Protein AF-A0A0E0R533-F1 (afdb_monomer_lite)

Organism: Oryza rufipogon (NCBI:txid4529)

Sequence (137 aa):
MEKVDARRRVYEFLDTVDGDPTRARGRAARHGGARRARDVAEEAVAACPGEPAVHAKCARLELLLGHEGRAFAVLARALAAFGSDAAAQEWLVDQVRVYRDALRRRTLAGRLRSCCRAVMPSRRPRGYERLQTDYLH

Secondary structure (DSSP, 8-state):
-HHHHHHHHHHHHHHHHHS-HHHHHHHHSSTTHHHHHHHHHHHHHHH-TT-HHHHHHHHHHHHHHT-HHHHHHHHHHHHHHHTT-HHHHHHHHHHHHHHHHHHHHHHHHHHHHHHHHHHS-----------------

pLDDT: mean 72.88, std 17.75, range [41.0, 95.31]

InterPro domains:
  IPR011990 Tetratricopeptide-like helical domain superfamily [G3DSA:1.25.40.10] (5-125)

Structure (mmCIF, N/CA/C/O backbone):
data_AF-A0A0E0R533-F1
#
_entry.id   AF-A0A0E0R533-F1
#
loop_
_atom_site.group_PDB
_atom_site.id
_atom_site.type_symbol
_atom_site.label_atom_id
_atom_site.label_alt_id
_atom_site.label_comp_id
_atom_site.label_asym_id
_atom_site.label_entity_id
_atom_site.label_seq_id
_atom_site.pdbx_PDB_ins_code
_atom_site.Cartn_x
_atom_site.Cartn_y
_atom_site.Cartn_z
_atom_site.occupancy
_atom_site.B_iso_or_equiv
_atom_site.auth_seq_id
_atom_site.auth_comp_id
_atom_site.auth_asym_id
_atom_site.auth_atom_id
_atom_site.pdbx_PDB_model_num
ATOM 1 N N . MET A 1 1 ? 11.318 -7.282 24.785 1.00 48.16 1 MET A N 1
ATOM 2 C CA . MET A 1 1 ? 12.392 -7.303 23.766 1.00 48.16 1 MET A CA 1
ATOM 3 C C . MET A 1 1 ? 11.862 -7.683 22.378 1.00 48.16 1 MET A C 1
ATOM 5 O O . MET A 1 1 ? 12.222 -7.037 21.409 1.00 48.16 1 MET A O 1
ATOM 9 N N . GLU A 1 2 ? 10.910 -8.615 22.290 1.00 53.31 2 GLU A N 1
ATOM 10 C CA . GLU A 1 2 ? 10.317 -9.159 21.049 1.00 53.31 2 GLU A CA 1
ATOM 11 C C . GLU A 1 2 ? 9.582 -8.146 20.134 1.00 53.31 2 GLU A C 1
ATOM 13 O O . GLU A 1 2 ? 9.738 -8.173 18.916 1.00 53.31 2 GLU A O 1
ATOM 18 N N . LYS A 1 3 ? 8.852 -7.170 20.702 1.00 45.44 3 LYS A N 1
ATOM 19 C CA . LYS A 1 3 ? 8.128 -6.136 19.922 1.00 45.44 3 LYS A CA 1
ATOM 20 C C . LYS A 1 3 ? 9.046 -5.178 19.149 1.00 45.44 3 LYS A C 1
ATOM 22 O O . LYS A 1 3 ? 8.645 -4.641 18.120 1.00 45.44 3 LYS A O 1
ATOM 27 N N . VAL A 1 4 ? 10.263 -4.943 19.645 1.00 55.00 4 VAL A N 1
ATOM 28 C CA . VAL A 1 4 ? 11.231 -4.026 19.015 1.00 55.00 4 VAL A CA 1
ATOM 29 C C . VAL A 1 4 ? 11.879 -4.688 17.800 1.00 55.00 4 VAL A C 1
ATOM 31 O O . VAL A 1 4 ? 12.067 -4.022 16.786 1.00 55.00 4 VAL A O 1
ATOM 34 N N . ASP A 1 5 ? 12.147 -5.995 17.868 1.00 58.97 5 ASP A N 1
ATOM 35 C CA . ASP A 1 5 ? 12.657 -6.770 16.733 1.00 58.97 5 ASP A CA 1
ATOM 36 C C . ASP A 1 5 ? 11.597 -6.989 15.655 1.00 58.97 5 ASP A C 1
ATOM 38 O O . ASP A 1 5 ? 11.914 -6.862 14.475 1.00 58.97 5 ASP A O 1
ATOM 42 N N . ALA A 1 6 ? 10.335 -7.231 16.029 1.00 53.41 6 ALA A N 1
ATOM 43 C CA . ALA A 1 6 ? 9.234 -7.297 15.067 1.00 53.41 6 ALA A CA 1
ATOM 44 C C . ALA A 1 6 ? 9.084 -5.963 14.319 1.00 53.41 6 ALA A C 1
ATOM 46 O O . ALA A 1 6 ? 9.138 -5.925 13.094 1.00 53.41 6 ALA A O 1
ATOM 47 N N . ARG A 1 7 ? 9.025 -4.840 15.049 1.00 56.19 7 ARG A N 1
ATOM 48 C CA . ARG A 1 7 ? 8.952 -3.497 14.456 1.00 56.19 7 ARG A CA 1
ATOM 49 C C . ARG A 1 7 ? 10.168 -3.186 13.575 1.00 56.19 7 ARG A C 1
ATOM 51 O O . ARG A 1 7 ? 10.004 -2.619 12.501 1.00 56.19 7 ARG A O 1
ATOM 58 N N . ARG A 1 8 ? 11.377 -3.590 13.980 1.00 65.19 8 ARG A N 1
ATOM 59 C CA . ARG A 1 8 ? 12.606 -3.407 13.192 1.00 65.19 8 ARG A CA 1
ATOM 60 C C . ARG A 1 8 ? 12.604 -4.237 11.910 1.00 65.19 8 ARG A C 1
ATOM 62 O O . ARG A 1 8 ? 12.847 -3.667 10.858 1.00 65.19 8 ARG A O 1
ATOM 69 N N . ARG A 1 9 ? 12.286 -5.535 11.974 1.00 61.72 9 ARG A N 1
ATOM 70 C CA . ARG A 1 9 ? 12.214 -6.423 10.795 1.00 61.72 9 ARG A CA 1
ATOM 71 C C . ARG A 1 9 ? 11.152 -5.963 9.806 1.00 61.72 9 ARG A C 1
ATOM 73 O O . ARG A 1 9 ? 11.386 -5.987 8.601 1.00 61.72 9 ARG A O 1
ATOM 80 N N . VAL A 1 10 ? 10.022 -5.489 10.328 1.00 58.53 10 VAL A N 1
ATOM 81 C CA . VAL A 1 10 ? 8.966 -4.861 9.539 1.00 58.53 10 VAL A CA 1
ATOM 82 C C . VAL A 1 10 ? 9.516 -3.633 8.827 1.00 58.53 10 VAL A C 1
ATOM 84 O O . VAL A 1 10 ? 9.461 -3.591 7.607 1.00 58.53 10 VAL A O 1
ATOM 87 N N . TYR A 1 11 ? 10.134 -2.685 9.534 1.00 61.62 11 TYR A N 1
ATOM 88 C CA . TYR A 1 11 ? 10.710 -1.488 8.910 1.00 61.62 11 TYR A CA 1
ATOM 89 C C . TYR A 1 11 ? 11.849 -1.786 7.930 1.00 61.62 11 TYR A C 1
ATOM 91 O O . TYR A 1 11 ? 11.895 -1.173 6.876 1.00 61.62 11 TYR A O 1
ATOM 99 N N . GLU A 1 12 ? 12.722 -2.745 8.218 1.00 64.44 12 GLU A N 1
ATOM 100 C CA . GLU A 1 12 ? 13.866 -3.111 7.373 1.00 64.44 12 GLU A CA 1
ATOM 101 C C . GLU A 1 12 ? 13.414 -3.767 6.055 1.00 64.44 12 GLU A C 1
ATOM 103 O O . GLU A 1 12 ? 13.882 -3.437 4.958 1.00 64.44 12 GLU A O 1
ATOM 108 N N . PHE A 1 13 ? 12.409 -4.641 6.135 1.00 62.09 13 PHE A N 1
ATOM 109 C CA . PHE A 1 13 ? 11.744 -5.177 4.955 1.00 62.09 13 PHE A CA 1
ATOM 110 C C . PHE A 1 13 ? 11.002 -4.076 4.181 1.00 62.09 13 PHE A C 1
ATOM 112 O O . PHE A 1 13 ? 11.088 -3.983 2.957 1.00 62.09 13 PHE A O 1
ATOM 119 N N . LEU A 1 14 ? 10.314 -3.192 4.893 1.00 58.25 14 LEU A N 1
ATOM 120 C CA . LEU A 1 14 ? 9.535 -2.098 4.334 1.00 58.25 14 LEU A CA 1
ATOM 121 C C . LEU A 1 14 ? 10.398 -0.959 3.750 1.00 58.25 14 LEU A C 1
ATOM 123 O O . LEU A 1 14 ? 9.942 -0.263 2.843 1.00 58.25 14 LEU A O 1
ATOM 127 N N . ASP A 1 15 ? 11.635 -0.779 4.207 1.00 62.72 15 ASP A N 1
ATOM 128 C CA . ASP A 1 15 ? 12.658 0.099 3.618 1.00 62.72 15 ASP A CA 1
ATOM 129 C C . ASP A 1 15 ? 13.217 -0.486 2.325 1.00 62.72 15 ASP A C 1
ATOM 131 O O . ASP A 1 15 ? 13.558 0.243 1.394 1.00 62.72 15 ASP A O 1
ATOM 135 N N . THR A 1 16 ? 13.212 -1.814 2.195 1.00 55.16 16 THR A N 1
ATOM 136 C CA . THR A 1 16 ? 13.513 -2.479 0.920 1.00 55.16 16 THR A CA 1
ATOM 137 C C . THR A 1 16 ? 12.455 -2.155 -0.149 1.00 55.16 16 THR A C 1
ATOM 139 O O . THR A 1 16 ? 12.769 -2.142 -1.342 1.00 55.16 16 THR A O 1
ATOM 142 N N . VAL A 1 17 ? 11.216 -1.851 0.265 1.00 53.59 17 VAL A N 1
ATOM 143 C CA . VAL A 1 17 ? 10.112 -1.400 -0.607 1.00 53.59 17 VAL A CA 1
ATOM 144 C C . VAL A 1 17 ? 10.155 0.122 -0.862 1.00 53.59 17 VAL A C 1
ATOM 146 O O . VAL A 1 17 ? 9.696 0.576 -1.914 1.00 53.59 17 VAL A O 1
ATOM 149 N N . ASP A 1 18 ? 10.731 0.903 0.061 1.00 50.59 18 ASP A N 1
ATOM 150 C CA . ASP A 1 18 ? 10.899 2.366 -0.040 1.00 50.59 18 ASP A CA 1
ATOM 151 C C . ASP A 1 18 ? 12.174 2.810 -0.779 1.00 50.59 18 ASP A C 1
ATOM 153 O O . ASP A 1 18 ? 12.207 3.898 -1.357 1.00 50.59 18 ASP A O 1
ATOM 157 N N . GLY A 1 19 ? 13.217 1.975 -0.806 1.00 53.62 19 GLY A N 1
ATOM 158 C CA . GLY A 1 19 ? 14.445 2.248 -1.551 1.00 53.62 19 GLY A CA 1
ATOM 159 C C . GLY A 1 19 ? 14.183 2.438 -3.049 1.00 53.62 19 GLY A C 1
ATOM 160 O O . GLY A 1 19 ? 13.209 1.899 -3.578 1.00 53.62 19 GLY A O 1
ATOM 161 N N . ASP A 1 20 ? 15.064 3.194 -3.734 1.00 49.00 20 ASP A N 1
ATOM 162 C CA . ASP A 1 20 ? 14.909 3.586 -5.148 1.00 49.00 20 ASP A CA 1
ATOM 163 C C . ASP A 1 20 ? 14.228 2.469 -5.965 1.00 49.00 20 ASP A C 1
ATOM 165 O O . ASP A 1 20 ? 14.794 1.372 -6.107 1.00 49.00 20 ASP A O 1
ATOM 169 N N . PRO A 1 21 ? 13.016 2.715 -6.508 1.00 50.84 21 PRO A N 1
ATOM 170 C CA . PRO A 1 21 ? 12.216 1.682 -7.153 1.00 50.84 21 PRO A CA 1
ATOM 171 C C . PRO A 1 21 ? 12.918 1.035 -8.363 1.00 50.84 21 PRO A C 1
ATOM 173 O O . PRO A 1 21 ? 12.462 -0.006 -8.839 1.00 50.84 21 PRO A O 1
ATOM 176 N N . THR A 1 22 ? 14.051 1.583 -8.841 1.00 48.12 22 THR A N 1
ATOM 177 C CA . THR A 1 22 ? 14.970 0.899 -9.776 1.00 48.12 22 THR A CA 1
ATOM 178 C C . THR A 1 22 ? 15.538 -0.409 -9.238 1.00 48.12 22 THR A C 1
ATOM 180 O O . THR A 1 22 ? 15.594 -1.398 -9.969 1.00 48.12 22 THR A O 1
ATOM 183 N N . ARG A 1 23 ? 15.987 -0.426 -7.979 1.00 50.28 23 ARG A N 1
ATOM 184 C CA . ARG A 1 23 ? 16.696 -1.556 -7.366 1.00 50.28 23 ARG A CA 1
ATOM 185 C C . ARG A 1 23 ? 15.732 -2.553 -6.732 1.00 50.28 23 ARG A C 1
ATOM 187 O O . ARG A 1 23 ? 16.073 -3.732 -6.640 1.00 50.28 23 ARG A O 1
ATOM 194 N N . ALA A 1 24 ? 14.548 -2.096 -6.323 1.00 52.09 24 ALA A N 1
ATOM 195 C CA . ALA A 1 24 ? 13.511 -2.932 -5.724 1.00 52.09 24 ALA A CA 1
ATOM 196 C C . ALA A 1 24 ? 12.802 -3.806 -6.774 1.00 52.09 24 ALA A C 1
ATOM 198 O O . ALA A 1 24 ? 12.666 -5.015 -6.586 1.00 52.09 24 ALA A O 1
ATOM 199 N N . ARG A 1 25 ? 12.452 -3.244 -7.943 1.00 49.72 25 ARG A N 1
ATOM 200 C CA . ARG A 1 25 ? 11.755 -3.984 -9.014 1.00 49.72 25 ARG A CA 1
ATOM 201 C C . ARG A 1 25 ? 12.601 -5.121 -9.594 1.00 49.72 25 ARG A C 1
ATOM 203 O O . ARG A 1 25 ? 12.092 -6.213 -9.818 1.00 49.72 25 ARG A O 1
ATOM 210 N N . GLY A 1 26 ? 13.907 -4.896 -9.771 1.00 49.28 26 GLY A N 1
ATOM 211 C CA . GLY A 1 26 ? 14.849 -5.912 -10.261 1.00 49.28 26 GLY A CA 1
ATOM 212 C C . GLY A 1 26 ? 15.160 -7.036 -9.261 1.00 49.28 26 GLY A C 1
ATOM 213 O O . GLY A 1 26 ? 15.558 -8.120 -9.687 1.00 49.28 26 GLY A O 1
ATOM 214 N N . ARG A 1 27 ? 14.965 -6.799 -7.954 1.00 50.06 27 ARG A N 1
ATOM 215 C CA . ARG A 1 27 ? 15.122 -7.809 -6.891 1.00 50.06 27 ARG A CA 1
ATOM 216 C C . ARG A 1 27 ? 13.830 -8.579 -6.616 1.00 50.06 27 ARG A C 1
ATOM 218 O O . ARG A 1 27 ? 13.887 -9.789 -6.432 1.00 50.06 27 ARG A O 1
ATOM 225 N N . ALA A 1 28 ? 12.675 -7.916 -6.662 1.00 49.03 28 ALA A N 1
ATOM 226 C CA . ALA A 1 28 ? 11.371 -8.551 -6.465 1.00 49.03 28 ALA A CA 1
ATOM 227 C C . ALA A 1 28 ? 10.935 -9.428 -7.659 1.00 49.03 28 ALA A C 1
ATOM 229 O O . ALA A 1 28 ? 10.316 -10.472 -7.457 1.00 49.03 28 ALA A O 1
ATOM 230 N N . ALA A 1 29 ? 11.287 -9.037 -8.893 1.00 47.91 29 ALA A N 1
ATOM 231 C CA . ALA A 1 29 ? 10.854 -9.714 -10.121 1.00 47.91 29 ALA A CA 1
ATOM 232 C C . ALA A 1 29 ? 11.611 -11.017 -10.453 1.00 47.91 29 ALA A C 1
ATOM 234 O O . ALA A 1 29 ? 11.149 -11.790 -11.287 1.00 47.91 29 ALA A O 1
ATOM 235 N N . ARG A 1 30 ? 12.746 -11.315 -9.803 1.00 49.72 30 ARG A N 1
ATOM 236 C CA . ARG A 1 30 ? 13.471 -12.587 -9.987 1.00 49.72 30 ARG A CA 1
ATOM 237 C C . ARG A 1 30 ? 12.794 -13.703 -9.170 1.00 49.72 30 ARG A C 1
ATOM 239 O O . ARG A 1 30 ? 13.280 -14.093 -8.120 1.00 49.72 30 ARG A O 1
ATOM 246 N N . HIS A 1 31 ? 11.601 -14.115 -9.601 1.00 41.00 31 HIS A N 1
ATOM 247 C CA . HIS A 1 31 ? 10.899 -15.398 -9.375 1.00 41.00 31 HIS A CA 1
ATOM 248 C C . HIS A 1 31 ? 10.948 -16.122 -8.004 1.00 41.00 31 HIS A C 1
ATOM 250 O O . HIS A 1 31 ? 10.728 -17.325 -7.930 1.00 41.00 31 HIS A O 1
ATOM 256 N N . GLY A 1 32 ? 11.117 -15.392 -6.903 1.00 53.88 32 GLY A N 1
ATOM 257 C CA . GLY A 1 32 ? 10.964 -15.906 -5.529 1.00 53.88 32 GLY A CA 1
ATOM 258 C C . GLY A 1 32 ? 10.753 -14.807 -4.483 1.00 53.88 32 GLY A C 1
ATOM 259 O O . GLY A 1 32 ? 10.236 -15.060 -3.398 1.00 53.88 32 GLY A O 1
ATOM 260 N N . GLY A 1 33 ? 11.0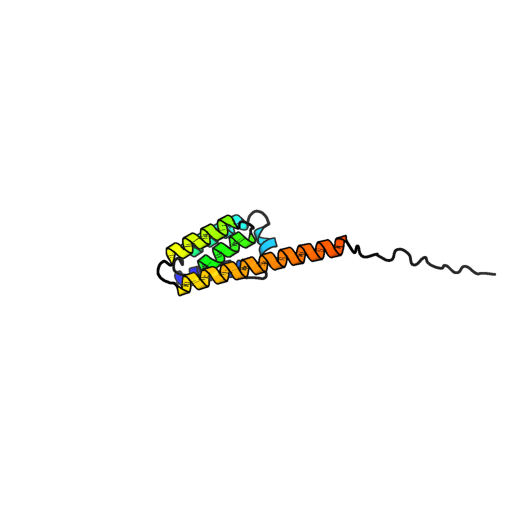80 -13.558 -4.836 1.00 67.19 33 GLY A N 1
ATOM 261 C CA . GLY A 1 33 ? 10.915 -12.392 -3.971 1.00 67.19 33 GLY A CA 1
ATOM 262 C C . GLY A 1 33 ? 9.467 -11.947 -3.777 1.00 67.19 33 GLY A C 1
ATOM 263 O O . GLY A 1 33 ? 9.128 -11.553 -2.676 1.00 67.19 33 GLY A O 1
ATOM 264 N N . ALA A 1 34 ? 8.595 -12.029 -4.790 1.00 74.25 34 ALA A N 1
ATOM 265 C CA . ALA A 1 34 ? 7.229 -11.492 -4.691 1.00 74.25 34 ALA A CA 1
ATOM 266 C C . ALA A 1 34 ? 6.336 -12.241 -3.685 1.00 74.25 34 ALA A C 1
ATOM 268 O O . ALA A 1 34 ? 5.602 -11.607 -2.933 1.00 74.25 34 ALA A O 1
ATOM 269 N N . ARG A 1 35 ? 6.407 -13.581 -3.648 1.00 80.81 35 ARG A N 1
ATOM 270 C CA . ARG A 1 35 ? 5.670 -14.387 -2.660 1.00 80.81 35 ARG A CA 1
ATOM 271 C C . ARG A 1 35 ? 6.203 -14.130 -1.256 1.00 80.81 35 ARG A C 1
ATOM 273 O O . ARG A 1 35 ? 5.446 -13.697 -0.405 1.00 80.81 35 ARG A O 1
ATOM 280 N N . ARG A 1 36 ? 7.520 -14.250 -1.074 1.00 76.75 36 ARG A N 1
ATOM 281 C CA . ARG A 1 36 ? 8.179 -13.938 0.199 1.00 76.75 36 ARG A CA 1
ATOM 282 C C . ARG A 1 36 ? 7.890 -12.509 0.666 1.00 76.75 36 ARG A C 1
ATOM 284 O O . ARG A 1 36 ? 7.731 -12.272 1.851 1.00 76.75 36 ARG A O 1
ATOM 291 N N . ALA A 1 37 ? 7.805 -11.558 -0.260 1.00 76.69 37 ALA A N 1
ATOM 292 C CA . ALA A 1 37 ? 7.492 -10.176 0.057 1.00 76.69 37 ALA A CA 1
ATOM 293 C C . ALA A 1 37 ? 6.056 -9.997 0.560 1.00 76.69 37 ALA A C 1
ATOM 295 O O . ALA A 1 37 ? 5.823 -9.177 1.442 1.00 76.69 37 ALA A O 1
ATOM 296 N N . ARG A 1 38 ? 5.108 -10.766 0.018 1.00 83.94 38 ARG A N 1
ATOM 297 C CA . ARG A 1 38 ? 3.734 -10.815 0.525 1.00 83.94 38 ARG A CA 1
ATOM 298 C C . ARG A 1 38 ? 3.669 -11.491 1.885 1.00 83.94 38 ARG A C 1
ATOM 300 O O . ARG A 1 38 ? 3.049 -10.927 2.769 1.00 83.94 38 ARG A O 1
ATOM 307 N N . ASP A 1 39 ? 4.368 -12.610 2.068 1.00 84.06 39 ASP A N 1
ATOM 308 C CA . ASP A 1 39 ? 4.402 -13.320 3.352 1.00 84.06 39 ASP A CA 1
ATOM 309 C C . ASP A 1 39 ? 4.919 -12.391 4.472 1.00 84.06 39 ASP A C 1
ATOM 311 O O . ASP A 1 39 ? 4.302 -12.276 5.526 1.00 84.06 39 ASP A O 1
ATOM 315 N N . VAL A 1 40 ? 5.995 -11.634 4.213 1.00 79.38 40 VAL A N 1
ATOM 316 C CA . VAL A 1 40 ? 6.521 -10.653 5.181 1.00 79.38 40 VAL A CA 1
ATOM 317 C C . VAL A 1 40 ? 5.582 -9.453 5.358 1.00 79.38 40 VAL A C 1
ATOM 319 O O . VAL A 1 40 ? 5.465 -8.921 6.458 1.00 79.38 40 VAL A O 1
ATOM 322 N N . ALA A 1 41 ? 4.898 -9.012 4.300 1.00 82.69 41 ALA A N 1
ATOM 323 C CA . ALA A 1 41 ? 3.895 -7.953 4.400 1.00 82.69 41 ALA A CA 1
ATOM 324 C C . ALA A 1 41 ? 2.692 -8.382 5.262 1.00 82.69 41 ALA A C 1
ATOM 326 O O . ALA A 1 41 ? 2.209 -7.599 6.077 1.00 82.69 41 ALA A O 1
ATOM 327 N N . GLU A 1 42 ? 2.238 -9.629 5.130 1.00 86.00 42 GLU A N 1
ATOM 328 C CA . GLU A 1 42 ? 1.177 -10.204 5.961 1.00 86.00 42 GLU A CA 1
ATOM 329 C C . GLU A 1 42 ? 1.621 -10.333 7.423 1.00 86.00 42 GLU A C 1
ATOM 331 O O . GLU A 1 42 ? 0.889 -9.912 8.320 1.00 86.00 42 GLU A O 1
ATOM 336 N N . GLU A 1 43 ? 2.844 -10.812 7.672 1.00 84.19 43 GLU A N 1
ATOM 337 C CA . GLU A 1 43 ? 3.433 -10.862 9.016 1.00 84.19 43 GLU A CA 1
ATOM 338 C C . GLU A 1 43 ? 3.542 -9.459 9.641 1.00 84.19 43 GLU A C 1
ATOM 340 O O . GLU A 1 43 ? 3.220 -9.264 10.814 1.00 84.19 43 GLU A O 1
ATOM 345 N N . ALA A 1 44 ? 3.918 -8.453 8.846 1.00 81.19 44 ALA A N 1
ATOM 346 C CA . ALA A 1 44 ? 4.002 -7.066 9.288 1.00 81.19 44 ALA A CA 1
ATOM 347 C C . ALA A 1 44 ? 2.644 -6.493 9.706 1.00 81.19 44 ALA A C 1
ATOM 349 O O . ALA A 1 44 ? 2.540 -5.853 10.754 1.00 81.19 44 ALA A O 1
ATOM 350 N N . VAL A 1 45 ? 1.602 -6.733 8.905 1.00 86.12 45 VAL A N 1
ATOM 351 C CA . VAL A 1 45 ? 0.233 -6.310 9.227 1.00 86.12 45 VAL A CA 1
ATOM 352 C C . VAL A 1 45 ? -0.266 -7.025 10.482 1.00 86.12 45 VAL A C 1
ATOM 354 O O . VAL A 1 45 ? -0.881 -6.387 11.332 1.00 86.12 45 VAL A O 1
ATOM 357 N N . ALA A 1 46 ? 0.037 -8.315 10.643 1.00 85.69 46 ALA A N 1
ATOM 358 C CA . ALA A 1 46 ? -0.333 -9.072 11.836 1.00 85.69 46 ALA A CA 1
ATOM 359 C C . ALA A 1 46 ? 0.374 -8.555 13.102 1.00 85.69 46 ALA A C 1
ATOM 361 O O . ALA A 1 46 ? -0.244 -8.456 14.162 1.00 85.69 46 ALA A O 1
ATOM 362 N N . ALA A 1 47 ? 1.652 -8.184 12.996 1.00 83.25 47 ALA A N 1
ATOM 363 C CA . ALA A 1 47 ? 2.429 -7.655 14.114 1.00 83.25 47 ALA A CA 1
ATOM 364 C C . ALA A 1 47 ? 2.053 -6.209 14.480 1.00 83.25 47 ALA A C 1
ATOM 366 O O . ALA A 1 47 ? 2.186 -5.807 15.639 1.00 83.25 47 ALA A O 1
ATOM 367 N N . CYS A 1 48 ? 1.634 -5.403 13.501 1.00 81.38 48 CYS A N 1
ATOM 368 C CA . CYS A 1 48 ? 1.368 -3.971 13.652 1.00 81.38 48 CYS A CA 1
ATOM 369 C C . CYS A 1 48 ? 0.063 -3.553 12.941 1.00 81.38 48 CYS A C 1
ATOM 371 O O . CYS A 1 48 ? 0.098 -2.717 12.035 1.00 81.38 48 CYS A O 1
ATOM 373 N N . PRO A 1 49 ? -1.107 -4.083 13.350 1.00 82.19 49 PRO A N 1
ATOM 374 C CA . PRO A 1 49 ? -2.364 -3.845 12.637 1.00 82.19 49 PRO A CA 1
ATOM 375 C C . PRO A 1 49 ? -2.835 -2.388 12.717 1.00 82.19 49 PRO A C 1
ATOM 377 O O . PRO A 1 49 ? -3.496 -1.914 11.797 1.00 82.19 49 PRO A O 1
ATOM 380 N N . GLY A 1 50 ? -2.468 -1.675 13.786 1.00 85.19 50 GLY A N 1
ATOM 381 C CA . GLY A 1 50 ? -2.814 -0.269 14.011 1.00 85.19 50 GLY A CA 1
ATOM 382 C C . GLY A 1 50 ? -1.813 0.742 13.447 1.00 85.19 50 GLY A C 1
ATOM 383 O O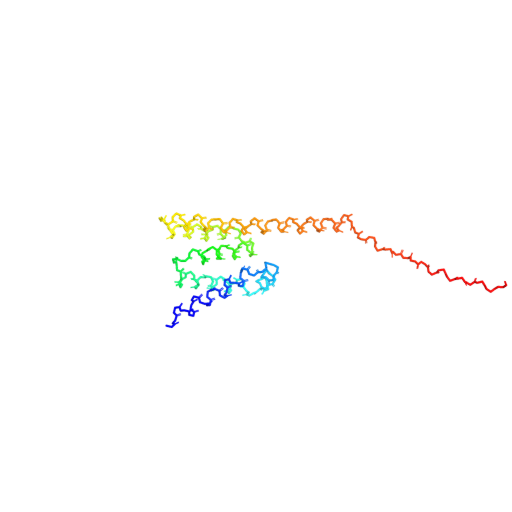 . GLY A 1 50 ? -1.891 1.905 13.814 1.00 85.19 50 GLY A O 1
ATOM 384 N N . GLU A 1 51 ? -0.859 0.324 12.611 1.00 86.44 51 GLU A N 1
ATOM 385 C CA . GLU A 1 51 ? 0.156 1.214 12.033 1.00 86.44 51 GLU A CA 1
ATOM 386 C C . GLU A 1 51 ? -0.166 1.515 10.556 1.00 86.44 51 GLU A C 1
ATOM 388 O O . GLU A 1 51 ? 0.075 0.661 9.692 1.00 86.44 51 GLU A O 1
ATOM 393 N N . PRO A 1 52 ? -0.681 2.714 10.215 1.00 87.19 52 PRO A N 1
ATOM 394 C CA . PRO A 1 52 ? -1.064 3.061 8.843 1.00 87.19 52 PRO A CA 1
ATOM 395 C C . PRO A 1 52 ? 0.097 2.934 7.854 1.00 87.19 52 PRO A C 1
ATOM 397 O O . PRO A 1 52 ? -0.101 2.544 6.700 1.00 87.19 52 PRO A O 1
ATOM 400 N N . ALA A 1 53 ? 1.331 3.197 8.299 1.00 86.31 53 ALA A N 1
ATOM 401 C CA . ALA A 1 53 ? 2.512 3.091 7.451 1.00 86.31 53 ALA A CA 1
ATOM 402 C C . ALA A 1 53 ? 2.749 1.668 6.925 1.00 86.31 53 ALA A C 1
ATOM 404 O O . ALA A 1 53 ? 3.154 1.498 5.772 1.00 86.31 53 ALA A O 1
ATOM 405 N N . VAL A 1 54 ? 2.451 0.640 7.724 1.00 85.44 54 VAL A N 1
ATOM 406 C CA . VAL A 1 54 ? 2.587 -0.764 7.308 1.00 85.44 54 VAL A CA 1
ATOM 407 C C . VAL A 1 54 ? 1.617 -1.072 6.170 1.00 85.44 54 VAL A C 1
ATOM 409 O O . VAL A 1 54 ? 2.022 -1.592 5.127 1.00 85.44 54 VAL A O 1
ATOM 412 N N . HIS A 1 55 ? 0.356 -0.668 6.317 1.00 90.50 55 HIS A N 1
ATOM 413 C CA . HIS A 1 55 ? -0.681 -0.870 5.304 1.00 90.50 55 HIS A CA 1
ATOM 414 C C . HIS A 1 55 ? -0.390 -0.119 4.001 1.00 90.50 55 HIS A C 1
ATOM 416 O O . HIS A 1 55 ? -0.512 -0.694 2.915 1.00 90.50 55 HIS A O 1
ATOM 422 N N . ALA A 1 56 ? 0.064 1.137 4.091 1.00 90.25 56 ALA A N 1
ATOM 423 C CA . ALA A 1 56 ? 0.457 1.922 2.922 1.00 90.25 56 ALA A CA 1
ATOM 424 C C . ALA A 1 56 ? 1.563 1.213 2.131 1.00 90.25 56 ALA A C 1
ATOM 426 O O . ALA A 1 56 ? 1.497 1.101 0.903 1.00 90.25 56 ALA A O 1
ATOM 427 N N . LYS A 1 57 ? 2.569 0.672 2.821 1.00 86.12 57 LYS A N 1
ATOM 428 C CA . LYS A 1 57 ? 3.668 -0.028 2.158 1.00 86.12 57 LYS A CA 1
ATOM 429 C C . LYS A 1 57 ? 3.258 -1.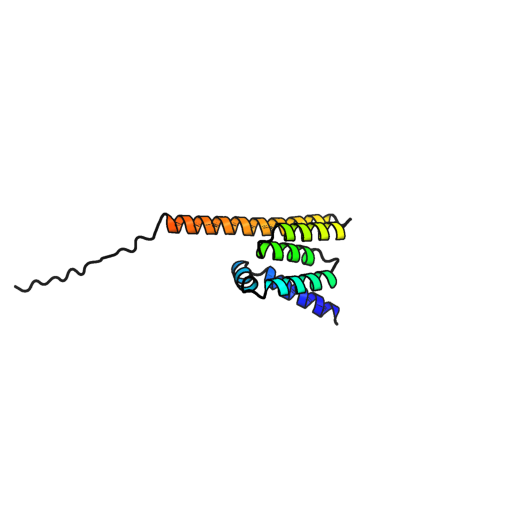378 1.561 1.00 86.12 57 LYS A C 1
ATOM 431 O O . LYS A 1 57 ? 3.754 -1.721 0.488 1.00 86.12 57 LYS A O 1
ATOM 436 N N . CYS A 1 58 ? 2.302 -2.088 2.159 1.00 88.12 58 CYS A N 1
ATOM 437 C CA . CYS A 1 58 ? 1.709 -3.290 1.560 1.00 88.12 58 CYS A CA 1
ATOM 438 C C . CYS A 1 58 ? 1.001 -2.976 0.229 1.00 88.12 58 CYS A C 1
ATOM 440 O O . CYS A 1 58 ? 1.204 -3.667 -0.770 1.00 88.12 58 CYS A O 1
ATOM 442 N N . ALA A 1 59 ? 0.228 -1.886 0.169 1.00 91.69 59 ALA A N 1
ATOM 443 C CA . ALA A 1 59 ? -0.401 -1.445 -1.077 1.00 91.69 59 ALA A CA 1
ATOM 444 C C . ALA A 1 59 ? 0.644 -1.024 -2.130 1.00 91.69 59 ALA A C 1
ATOM 446 O O . ALA A 1 59 ? 0.537 -1.378 -3.307 1.00 91.69 59 ALA A O 1
ATOM 447 N N . ARG A 1 60 ? 1.704 -0.318 -1.713 1.00 89.12 60 ARG A N 1
ATOM 448 C CA . ARG A 1 60 ? 2.817 0.089 -2.591 1.00 89.12 60 ARG A CA 1
ATOM 449 C C . ARG A 1 60 ? 3.596 -1.103 -3.154 1.00 89.12 60 ARG A C 1
ATOM 451 O O . ARG A 1 60 ? 3.986 -1.058 -4.320 1.00 89.12 60 ARG A O 1
ATOM 458 N N . LEU A 1 61 ? 3.777 -2.173 -2.378 1.00 86.62 61 LEU A N 1
ATOM 459 C CA . LEU A 1 61 ? 4.379 -3.423 -2.849 1.00 86.62 61 LEU A CA 1
ATOM 460 C C . LEU A 1 61 ? 3.592 -4.007 -4.032 1.00 86.62 61 LEU A C 1
ATOM 462 O O . LEU A 1 61 ? 4.182 -4.324 -5.063 1.00 86.62 61 LEU A O 1
ATOM 466 N N . GLU A 1 62 ? 2.266 -4.098 -3.932 1.00 89.69 62 GLU A N 1
ATOM 467 C CA . GLU A 1 62 ? 1.437 -4.607 -5.033 1.00 89.69 62 GLU A CA 1
ATOM 468 C C . GLU A 1 62 ? 1.499 -3.697 -6.272 1.00 89.69 62 GLU A C 1
ATOM 470 O O . GLU A 1 62 ? 1.572 -4.197 -7.398 1.00 89.69 62 GLU A O 1
ATOM 475 N N . LEU A 1 63 ? 1.578 -2.370 -6.094 1.00 88.44 63 LEU A N 1
ATOM 476 C CA . LEU A 1 63 ? 1.824 -1.435 -7.203 1.00 88.44 63 LEU A CA 1
ATOM 477 C C . LEU A 1 63 ? 3.184 -1.676 -7.873 1.00 88.44 63 LEU A C 1
ATOM 479 O O . LEU A 1 63 ? 3.276 -1.676 -9.102 1.00 88.44 63 LEU A O 1
ATOM 483 N N . LEU A 1 64 ? 4.237 -1.915 -7.087 1.00 84.56 64 LEU A N 1
ATOM 484 C CA . LEU A 1 64 ? 5.579 -2.206 -7.597 1.00 84.56 64 LEU A CA 1
ATOM 485 C C . LEU A 1 64 ? 5.606 -3.506 -8.421 1.00 84.56 64 LEU A C 1
ATOM 487 O O . LEU A 1 64 ? 6.271 -3.570 -9.464 1.00 84.56 64 LEU A O 1
ATOM 491 N N . LEU A 1 65 ? 4.852 -4.513 -7.972 1.00 82.94 65 LEU A N 1
ATOM 492 C CA . LEU A 1 65 ? 4.649 -5.789 -8.663 1.00 82.94 65 LEU A CA 1
ATOM 493 C C . LEU A 1 65 ? 3.728 -5.671 -9.894 1.00 82.94 65 LEU A C 1
ATOM 495 O O . LEU A 1 65 ? 3.665 -6.599 -10.695 1.00 82.94 65 LEU A O 1
ATOM 499 N N . GLY A 1 66 ? 3.060 -4.530 -10.089 1.00 86.88 66 GLY A N 1
ATOM 500 C CA . GLY A 1 66 ? 2.156 -4.283 -11.216 1.00 86.88 66 GLY A CA 1
ATOM 501 C C . GLY A 1 66 ? 0.728 -4.796 -11.006 1.00 86.88 66 GLY A C 1
ATOM 502 O O . GLY A 1 66 ? -0.043 -4.862 -11.960 1.00 86.88 66 GLY A O 1
ATOM 503 N N . HIS A 1 67 ? 0.353 -5.143 -9.777 1.00 89.62 67 HIS A N 1
ATOM 504 C CA . HIS A 1 67 ? -0.975 -5.637 -9.427 1.00 89.62 67 HIS A CA 1
ATOM 505 C C . HIS A 1 67 ? -1.848 -4.520 -8.837 1.00 89.62 67 HIS A C 1
ATOM 507 O O . HIS A 1 67 ? -2.180 -4.536 -7.652 1.00 89.62 67 HIS A O 1
ATOM 513 N N . GLU A 1 68 ? -2.259 -3.555 -9.668 1.00 91.31 68 GLU A N 1
ATOM 514 C CA . GLU A 1 68 ? -3.065 -2.404 -9.217 1.00 91.31 68 GLU A CA 1
ATOM 515 C C . GLU A 1 68 ? -4.342 -2.829 -8.464 1.00 91.31 68 GLU A C 1
ATOM 517 O O . GLU A 1 68 ? -4.617 -2.307 -7.388 1.00 91.31 68 GLU A O 1
ATOM 522 N N . GLY A 1 69 ? -5.083 -3.829 -8.957 1.00 93.75 69 GLY A N 1
ATOM 523 C CA . GLY A 1 69 ? -6.297 -4.310 -8.282 1.00 93.75 69 GLY A CA 1
ATOM 524 C C . GLY A 1 69 ? -6.044 -4.852 -6.868 1.00 93.75 69 GLY A C 1
ATOM 525 O O . GLY A 1 69 ? -6.831 -4.599 -5.958 1.00 93.75 69 GLY A O 1
ATOM 526 N N . ARG A 1 70 ? -4.912 -5.538 -6.649 1.00 93.12 70 ARG A N 1
ATOM 527 C CA . ARG A 1 70 ? -4.526 -6.023 -5.312 1.00 93.12 70 ARG A CA 1
ATOM 528 C C . ARG A 1 70 ? -4.113 -4.872 -4.402 1.00 93.12 70 ARG A C 1
ATOM 530 O O . ARG A 1 70 ? -4.500 -4.869 -3.240 1.00 93.12 70 ARG A O 1
ATOM 537 N N . ALA A 1 71 ? -3.401 -3.879 -4.933 1.00 93.69 71 ALA A N 1
ATOM 538 C CA . ALA A 1 71 ? -3.040 -2.684 -4.178 1.00 93.69 71 ALA A CA 1
ATOM 539 C C . ALA A 1 71 ? -4.279 -1.948 -3.643 1.00 93.69 71 ALA A C 1
ATOM 541 O O . ALA A 1 71 ? -4.321 -1.593 -2.467 1.00 93.69 71 ALA A O 1
ATOM 542 N N . PHE A 1 72 ? -5.311 -1.775 -4.476 1.00 94.94 72 PHE A N 1
ATOM 543 C CA . PHE A 1 72 ? -6.562 -1.145 -4.044 1.00 94.94 72 PHE A CA 1
ATOM 544 C C . PHE A 1 72 ? -7.350 -2.005 -3.055 1.00 94.94 72 PHE A C 1
ATOM 546 O O . PHE A 1 72 ? -7.950 -1.458 -2.135 1.00 94.94 72 PHE A O 1
ATOM 553 N N . ALA A 1 73 ? -7.313 -3.334 -3.184 1.00 95.31 73 ALA A N 1
ATOM 554 C CA . ALA A 1 73 ? -7.927 -4.223 -2.200 1.00 95.31 73 ALA A CA 1
ATOM 555 C C . ALA A 1 73 ? -7.249 -4.118 -0.821 1.00 95.31 73 ALA A C 1
ATOM 557 O O . ALA A 1 73 ? -7.935 -4.100 0.200 1.00 95.31 73 ALA A O 1
ATOM 558 N N . VAL A 1 74 ? -5.915 -4.011 -0.781 1.00 92.94 74 VAL A N 1
ATOM 559 C CA . VAL A 1 74 ? -5.163 -3.768 0.463 1.00 92.94 74 VAL A CA 1
ATOM 560 C C . VAL A 1 74 ? -5.526 -2.406 1.054 1.00 92.94 74 VAL A C 1
ATOM 562 O O . VAL A 1 74 ? -5.855 -2.332 2.234 1.00 92.94 74 VAL A O 1
ATOM 565 N N . LEU A 1 75 ? -5.544 -1.351 0.231 1.00 94.56 75 LEU A N 1
ATOM 566 C CA . LEU A 1 75 ? -5.938 -0.007 0.662 1.00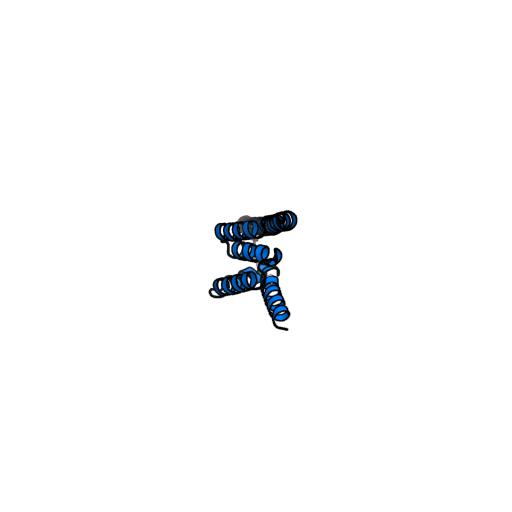 94.56 75 LEU A CA 1
ATOM 567 C C . LEU A 1 75 ? -7.358 0.003 1.253 1.00 94.56 75 LEU A C 1
ATOM 569 O O . LEU A 1 75 ? -7.558 0.528 2.341 1.00 94.56 75 LEU A O 1
ATOM 573 N N . ALA A 1 76 ? -8.329 -0.622 0.585 1.00 95.25 76 ALA A N 1
ATOM 574 C CA . ALA A 1 76 ? -9.711 -0.686 1.061 1.00 95.25 76 ALA A CA 1
ATOM 575 C C . ALA A 1 76 ? -9.838 -1.413 2.411 1.00 95.25 76 ALA A C 1
ATOM 577 O O . ALA A 1 76 ? -10.539 -0.939 3.303 1.00 95.25 76 ALA A O 1
ATOM 578 N N . ARG A 1 77 ? -9.128 -2.537 2.589 1.00 93.56 77 ARG A N 1
ATOM 579 C CA . ARG A 1 77 ? -9.096 -3.274 3.865 1.00 93.56 77 ARG A CA 1
ATOM 580 C C . ARG A 1 77 ? -8.485 -2.445 4.990 1.00 93.56 77 ARG A C 1
ATOM 582 O O . ARG A 1 77 ? -9.018 -2.438 6.093 1.00 93.56 77 ARG A O 1
ATOM 589 N N . ALA A 1 78 ? -7.400 -1.735 4.703 1.00 92.81 78 ALA A N 1
ATOM 590 C CA . ALA A 1 78 ? -6.755 -0.856 5.666 1.00 92.81 78 ALA A CA 1
ATOM 591 C C . ALA A 1 78 ? -7.675 0.302 6.078 1.00 92.81 78 ALA A C 1
ATOM 593 O O . ALA A 1 78 ? -7.856 0.540 7.265 1.00 92.81 78 ALA A O 1
ATOM 594 N N . LEU A 1 79 ? -8.335 0.967 5.124 1.00 93.88 79 LEU A N 1
ATOM 595 C CA . LEU A 1 79 ? -9.296 2.035 5.423 1.00 93.88 79 LEU A CA 1
ATOM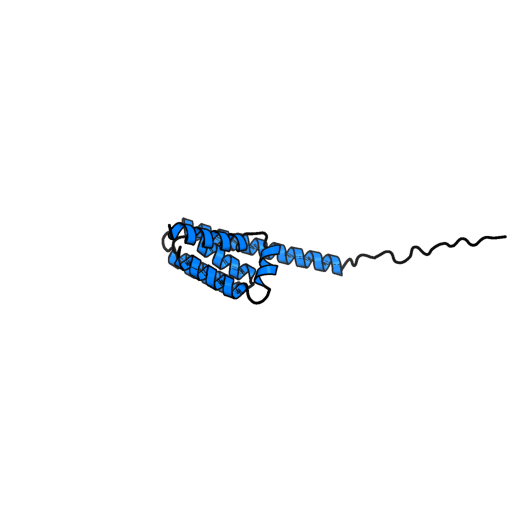 596 C C . LEU A 1 79 ? -10.442 1.552 6.319 1.00 93.88 79 LEU A C 1
ATOM 598 O O . LEU A 1 79 ? -10.805 2.246 7.269 1.00 93.88 79 LEU A O 1
ATOM 602 N N . ALA A 1 80 ? -10.961 0.347 6.059 1.00 93.25 80 ALA A N 1
ATOM 603 C CA . ALA A 1 80 ? -11.973 -0.277 6.906 1.00 93.25 80 ALA A CA 1
ATOM 604 C C . ALA A 1 80 ? -11.452 -0.563 8.327 1.00 93.25 80 ALA A C 1
ATOM 606 O O . ALA A 1 80 ? -12.191 -0.379 9.289 1.00 93.25 80 ALA A O 1
ATOM 607 N N . ALA A 1 81 ? -10.182 -0.959 8.470 1.00 90.06 81 ALA A N 1
ATOM 608 C CA . ALA A 1 81 ? -9.556 -1.197 9.771 1.00 90.06 81 ALA A CA 1
ATOM 609 C C . ALA A 1 81 ? -9.322 0.096 10.573 1.00 90.06 81 ALA A C 1
ATOM 611 O O . ALA A 1 81 ? -9.437 0.078 11.795 1.00 90.06 81 ALA A O 1
ATOM 612 N N . PHE A 1 82 ? -9.030 1.215 9.900 1.00 89.50 82 PHE A N 1
ATOM 613 C CA . PHE A 1 82 ? -8.825 2.513 10.553 1.00 89.50 82 PHE A CA 1
ATOM 614 C C . PHE A 1 82 ? -10.119 3.284 10.828 1.00 89.50 82 PHE A C 1
ATOM 616 O O . PHE A 1 82 ? -10.069 4.242 11.588 1.00 89.50 82 PHE A O 1
ATOM 623 N N . GLY A 1 83 ? -11.265 2.855 10.283 1.00 83.75 83 GLY A N 1
ATOM 624 C CA . GLY A 1 83 ? -12.620 3.248 10.698 1.00 83.75 83 GLY A CA 1
ATOM 625 C C . GLY A 1 83 ? -12.844 4.746 10.951 1.00 83.75 83 GLY A C 1
ATOM 626 O O . GLY A 1 83 ? -13.272 5.466 10.053 1.00 83.75 83 GLY A O 1
ATOM 627 N N . SER A 1 84 ? -12.611 5.181 12.193 1.00 85.12 84 SER A N 1
ATOM 628 C CA . SER A 1 84 ? -12.819 6.542 12.707 1.00 85.12 84 SER A CA 1
ATOM 629 C C . SER A 1 84 ? -11.584 7.456 12.675 1.00 85.12 84 SER A C 1
ATOM 631 O O . SER A 1 84 ? -11.705 8.643 12.971 1.00 85.12 84 SER A O 1
ATOM 633 N N . ASP A 1 85 ? -10.399 6.937 12.354 1.00 92.06 85 ASP A N 1
ATOM 634 C CA . ASP A 1 85 ? -9.169 7.725 12.254 1.00 92.06 85 ASP A CA 1
ATOM 635 C C . ASP A 1 85 ? -9.050 8.361 10.861 1.00 92.06 85 ASP A C 1
ATOM 637 O O . ASP A 1 85 ? -8.396 7.844 9.951 1.00 92.06 85 ASP A O 1
ATOM 641 N N . ALA A 1 86 ? -9.728 9.498 10.695 1.00 91.00 86 ALA A N 1
ATOM 642 C CA . ALA A 1 86 ? -9.757 10.238 9.437 1.00 91.00 86 ALA A CA 1
ATOM 643 C C . ALA A 1 86 ? -8.358 10.703 8.995 1.00 91.00 86 ALA A C 1
ATOM 645 O O . ALA A 1 86 ? -8.052 10.675 7.803 1.00 91.00 86 ALA A O 1
ATOM 646 N N . ALA A 1 87 ? -7.492 11.076 9.944 1.00 91.75 87 ALA A N 1
ATOM 647 C CA . ALA A 1 87 ? -6.134 11.518 9.646 1.00 91.75 87 ALA A CA 1
ATOM 648 C C . ALA A 1 87 ? -5.279 10.359 9.109 1.00 91.75 87 ALA A C 1
ATOM 650 O O . ALA A 1 87 ? -4.586 10.513 8.101 1.00 91.75 87 ALA A O 1
ATOM 651 N N . ALA A 1 88 ? -5.370 9.177 9.727 1.00 90.44 88 ALA A N 1
ATOM 652 C CA . ALA A 1 88 ? -4.709 7.977 9.225 1.00 90.44 88 ALA A CA 1
ATOM 653 C C . ALA A 1 88 ? -5.244 7.557 7.852 1.00 90.44 88 ALA A C 1
ATOM 655 O O . ALA A 1 88 ? -4.457 7.199 6.975 1.00 90.44 88 ALA A O 1
ATOM 656 N N . GLN A 1 89 ? -6.562 7.614 7.644 1.00 92.94 89 GLN A N 1
ATOM 657 C CA . GLN A 1 89 ? -7.188 7.278 6.363 1.00 92.94 89 GLN A CA 1
ATOM 658 C C . GLN A 1 89 ? -6.734 8.214 5.237 1.00 92.94 89 GLN A C 1
ATOM 660 O O . GLN A 1 89 ? -6.335 7.738 4.171 1.00 92.94 89 GLN A O 1
ATOM 665 N N . GLU A 1 90 ? -6.757 9.528 5.468 1.00 94.38 90 GLU A N 1
ATOM 666 C CA . GLU A 1 90 ? -6.312 10.525 4.492 1.00 94.38 90 GLU A CA 1
ATOM 667 C C . GLU A 1 90 ? -4.833 10.331 4.144 1.00 94.38 90 GLU A C 1
ATOM 669 O O . GLU A 1 90 ? -4.475 10.218 2.967 1.00 94.38 90 GLU A O 1
ATOM 674 N N . TRP A 1 91 ? -3.984 10.195 5.165 1.00 94.69 91 TRP A N 1
ATOM 675 C CA . TRP A 1 91 ? -2.558 9.954 4.983 1.00 94.69 91 TRP A CA 1
ATOM 676 C C . TRP A 1 91 ? -2.292 8.672 4.181 1.00 94.69 91 TRP A C 1
ATOM 678 O O . TRP A 1 91 ? -1.491 8.673 3.246 1.00 94.69 91 TRP A O 1
ATOM 688 N N . LEU A 1 92 ? -2.998 7.580 4.491 1.00 93.12 92 LEU A N 1
ATOM 689 C CA . LEU A 1 92 ? -2.871 6.296 3.799 1.00 93.12 92 LEU A CA 1
ATOM 690 C C . LEU A 1 92 ? -3.204 6.422 2.302 1.00 93.12 92 LEU A C 1
ATOM 692 O O . LEU A 1 92 ? -2.466 5.912 1.451 1.00 93.12 92 LEU A O 1
ATOM 696 N N . VAL A 1 93 ? -4.299 7.117 1.972 1.00 94.75 93 VAL A N 1
ATOM 697 C CA . VAL A 1 93 ? -4.712 7.371 0.584 1.00 94.75 93 VAL A CA 1
ATOM 698 C C . VAL A 1 93 ? -3.671 8.212 -0.147 1.00 94.75 93 VAL A C 1
ATOM 700 O O . VAL A 1 93 ? -3.290 7.860 -1.271 1.00 94.75 93 VAL A O 1
ATOM 703 N N . ASP A 1 94 ? -3.189 9.287 0.478 1.00 94.88 94 ASP A N 1
ATOM 704 C CA . ASP A 1 94 ? -2.200 10.177 -0.126 1.00 94.88 94 ASP A CA 1
ATOM 705 C C . ASP A 1 94 ? -0.890 9.438 -0.429 1.00 94.88 94 ASP A C 1
ATOM 707 O O . ASP A 1 94 ? -0.417 9.447 -1.568 1.00 94.88 94 ASP A O 1
ATOM 711 N N . GLN A 1 95 ? -0.367 8.669 0.529 1.00 90.06 95 GLN A N 1
ATOM 712 C CA . GLN A 1 95 ? 0.867 7.897 0.348 1.00 90.06 95 GLN A CA 1
ATOM 713 C C . GLN A 1 95 ? 0.786 6.903 -0.817 1.00 90.06 95 GLN A C 1
ATOM 715 O O . GLN A 1 95 ? 1.714 6.794 -1.629 1.00 90.06 95 GLN A O 1
ATOM 720 N N . VAL A 1 96 ? -0.329 6.176 -0.942 1.00 92.00 96 VAL A N 1
ATOM 721 C CA . VAL A 1 96 ? -0.520 5.218 -2.042 1.00 92.00 96 VAL A CA 1
ATOM 722 C C . VAL A 1 96 ? -0.683 5.945 -3.380 1.00 92.00 96 VAL A C 1
ATOM 724 O O . VAL A 1 96 ? -0.115 5.511 -4.391 1.00 92.00 96 VAL A O 1
ATOM 727 N N . ARG A 1 97 ? -1.401 7.075 -3.404 1.00 93.94 97 ARG A N 1
ATOM 728 C CA . ARG A 1 97 ? -1.596 7.897 -4.606 1.00 93.94 97 ARG A CA 1
ATOM 729 C C . ARG A 1 97 ? -0.283 8.496 -5.104 1.00 93.94 97 ARG A C 1
ATOM 731 O O . ARG A 1 97 ? 0.052 8.311 -6.276 1.00 93.94 97 ARG A O 1
ATOM 738 N N . VAL A 1 98 ? 0.471 9.162 -4.230 1.00 92.06 98 VAL A N 1
ATOM 739 C CA . VAL A 1 98 ? 1.766 9.783 -4.547 1.00 92.06 98 VAL A CA 1
ATOM 740 C C . VAL A 1 98 ? 2.719 8.750 -5.145 1.00 92.06 98 VAL A C 1
ATOM 742 O O . VAL A 1 98 ? 3.338 8.998 -6.187 1.00 92.06 98 VAL A O 1
ATOM 745 N N . TYR A 1 99 ? 2.786 7.559 -4.547 1.00 87.62 99 TYR A N 1
ATOM 746 C CA . TYR A 1 99 ? 3.639 6.482 -5.040 1.00 87.62 99 TYR A CA 1
ATOM 747 C C . TYR A 1 99 ? 3.197 5.955 -6.412 1.00 87.62 99 TYR A C 1
ATOM 749 O O . TYR A 1 99 ? 4.022 5.793 -7.317 1.00 87.62 99 TYR A O 1
ATOM 757 N N . ARG A 1 100 ? 1.893 5.727 -6.610 1.00 90.88 100 ARG A N 1
ATOM 758 C CA . ARG A 1 100 ? 1.341 5.305 -7.907 1.00 90.88 100 ARG A CA 1
ATOM 759 C C . ARG A 1 100 ? 1.661 6.316 -9.004 1.00 90.88 100 ARG A C 1
ATOM 761 O O . ARG A 1 100 ? 2.105 5.937 -10.088 1.00 90.88 100 ARG A O 1
ATOM 768 N N . ASP A 1 101 ? 1.459 7.598 -8.729 1.00 89.88 101 ASP A N 1
ATOM 769 C CA . ASP A 1 101 ? 1.684 8.661 -9.704 1.00 89.88 101 ASP A CA 1
ATOM 770 C C . ASP A 1 101 ? 3.182 8.795 -10.031 1.00 89.88 101 ASP A C 1
ATOM 772 O O . ASP A 1 101 ? 3.553 8.994 -11.192 1.00 89.88 101 ASP A O 1
ATOM 776 N N . ALA A 1 102 ? 4.067 8.579 -9.051 1.00 85.81 102 ALA A N 1
ATOM 777 C CA . ALA A 1 102 ? 5.507 8.472 -9.284 1.00 85.81 102 ALA A CA 1
ATOM 778 C C . ALA A 1 102 ? 5.867 7.295 -10.213 1.00 85.81 102 ALA A C 1
ATOM 780 O O . ALA A 1 102 ? 6.627 7.482 -11.170 1.00 85.81 102 ALA A O 1
ATOM 781 N N . LEU A 1 103 ? 5.286 6.107 -9.996 1.00 84.19 103 LEU A N 1
ATOM 782 C CA . LEU A 1 103 ? 5.480 4.952 -10.882 1.00 84.19 103 LEU A CA 1
ATOM 783 C C . LEU A 1 103 ? 4.986 5.239 -12.306 1.00 84.19 103 LEU A C 1
ATOM 785 O O . LEU A 1 103 ? 5.716 4.984 -13.266 1.00 84.19 103 LEU A O 1
ATOM 789 N N . ARG A 1 104 ? 3.794 5.832 -12.454 1.00 85.31 104 ARG A N 1
ATOM 790 C CA . ARG A 1 104 ? 3.207 6.179 -13.761 1.00 85.31 104 ARG A CA 1
ATOM 791 C C . ARG A 1 104 ? 4.061 7.184 -14.524 1.00 85.31 104 ARG A C 1
ATOM 793 O O . ARG A 1 104 ? 4.419 6.921 -15.674 1.00 85.31 104 ARG A O 1
ATOM 800 N N . ARG A 1 105 ? 4.466 8.288 -13.882 1.00 81.44 105 ARG A N 1
ATOM 801 C CA . ARG A 1 105 ? 5.378 9.286 -14.476 1.00 81.44 105 ARG A CA 1
ATOM 802 C C . ARG A 1 105 ? 6.668 8.637 -14.967 1.00 81.44 105 ARG A C 1
ATOM 804 O O . ARG A 1 105 ? 7.141 8.938 -16.061 1.00 81.44 105 ARG A O 1
ATOM 811 N N . ARG A 1 106 ? 7.213 7.691 -14.201 1.00 75.69 106 ARG A N 1
ATOM 812 C CA . ARG A 1 106 ? 8.434 6.970 -14.566 1.00 75.69 106 ARG A CA 1
ATOM 813 C C . ARG A 1 106 ? 8.234 6.017 -15.742 1.00 75.69 106 ARG A C 1
ATOM 815 O O . ARG A 1 106 ? 9.082 5.980 -16.631 1.00 75.69 106 ARG A O 1
ATOM 822 N N . THR A 1 107 ? 7.137 5.260 -15.772 1.00 78.44 107 THR A N 1
ATOM 823 C CA . THR A 1 107 ? 6.801 4.391 -16.910 1.00 78.44 107 THR A CA 1
ATOM 824 C C . THR A 1 107 ? 6.633 5.206 -18.189 1.00 78.44 107 THR A C 1
ATOM 826 O O . THR A 1 107 ? 7.182 4.824 -19.221 1.00 78.44 107 THR A O 1
ATOM 829 N N . LEU A 1 108 ? 5.958 6.355 -18.116 1.00 73.31 108 LEU A N 1
ATOM 830 C CA . LEU A 1 108 ? 5.818 7.277 -19.243 1.00 73.31 108 LEU A CA 1
ATOM 831 C C . LEU A 1 108 ? 7.174 7.842 -19.682 1.00 73.31 108 LEU A C 1
ATOM 833 O O . LEU A 1 108 ? 7.507 7.754 -20.857 1.00 73.31 108 LEU A O 1
ATOM 837 N N . ALA A 1 109 ? 8.010 8.315 -18.755 1.00 72.19 109 ALA A N 1
ATOM 838 C CA . ALA A 1 109 ? 9.354 8.803 -19.075 1.00 72.19 109 ALA A CA 1
ATOM 839 C C . ALA A 1 109 ? 10.261 7.713 -19.679 1.00 72.19 109 ALA A C 1
ATOM 841 O O . ALA A 1 109 ? 11.100 8.002 -20.530 1.00 72.19 109 ALA A O 1
ATOM 842 N N . GLY A 1 110 ? 10.114 6.458 -19.243 1.00 72.62 110 GLY A N 1
ATOM 843 C CA . GLY A 1 110 ? 10.805 5.308 -19.828 1.00 72.62 110 GLY A CA 1
ATOM 844 C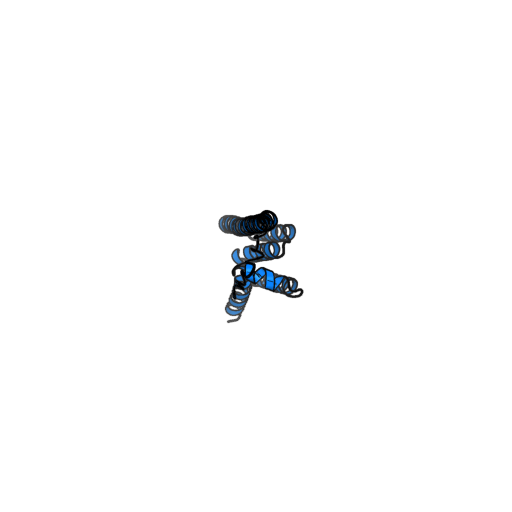 C . GLY A 1 110 ? 10.343 5.022 -21.258 1.00 72.62 110 GLY A C 1
ATOM 845 O O . GLY A 1 110 ? 11.179 4.853 -22.144 1.00 72.62 110 GLY A O 1
ATOM 846 N N . ARG A 1 111 ? 9.024 5.043 -21.498 1.00 71.94 111 ARG A N 1
ATOM 847 C CA . ARG A 1 111 ? 8.442 4.911 -22.842 1.00 71.94 111 ARG A CA 1
ATOM 848 C C . ARG A 1 111 ? 8.913 6.033 -23.759 1.00 71.94 111 ARG A C 1
ATOM 850 O O . ARG A 1 111 ? 9.430 5.737 -24.825 1.00 71.94 111 ARG A O 1
ATOM 857 N N . LEU A 1 112 ? 8.845 7.286 -23.309 1.00 70.19 112 LEU A N 1
ATOM 858 C CA . LEU A 1 112 ? 9.316 8.445 -24.071 1.00 70.19 112 LEU A CA 1
ATOM 859 C C . LEU A 1 112 ? 10.799 8.321 -24.432 1.00 70.19 112 LEU A C 1
ATOM 861 O O . LEU A 1 112 ? 11.142 8.456 -25.598 1.00 70.19 112 LEU A O 1
ATOM 865 N N . ARG A 1 113 ? 11.678 7.960 -23.484 1.00 69.00 113 ARG A N 1
ATOM 866 C CA . ARG A 1 113 ? 13.103 7.708 -23.785 1.00 69.00 113 ARG A CA 1
ATOM 867 C C . ARG A 1 113 ? 13.309 6.583 -24.800 1.00 69.00 113 ARG A C 1
ATOM 869 O O . ARG A 1 113 ? 14.171 6.706 -25.666 1.00 69.00 113 ARG A O 1
ATOM 876 N N . SER A 1 114 ? 12.542 5.497 -24.698 1.00 68.38 114 SER A N 1
ATOM 877 C CA . SER A 1 114 ? 12.598 4.391 -25.661 1.00 68.38 114 SER A CA 1
ATOM 878 C C . SER A 1 114 ? 12.139 4.839 -27.047 1.00 68.38 114 SER A C 1
ATOM 880 O O . SER A 1 114 ? 12.802 4.529 -28.031 1.00 68.38 114 SER A O 1
ATOM 882 N N . CYS A 1 115 ? 11.053 5.612 -27.125 1.00 65.31 115 CYS A N 1
ATOM 883 C CA . CYS A 1 115 ? 10.557 6.193 -28.369 1.00 65.31 115 CYS A CA 1
ATOM 884 C C . CYS A 1 115 ? 11.590 7.151 -28.972 1.00 65.31 115 CYS A C 1
ATOM 886 O O . CYS A 1 115 ? 11.922 7.011 -30.140 1.00 65.31 115 CYS A O 1
ATOM 888 N N . CYS A 1 116 ? 12.186 8.049 -28.182 1.00 65.00 116 CYS A N 1
ATOM 889 C CA . CYS A 1 116 ? 13.248 8.941 -28.650 1.00 65.00 116 CYS A CA 1
ATOM 890 C C . CYS A 1 116 ? 14.471 8.167 -29.168 1.00 65.00 116 CYS A C 1
ATOM 892 O O . CYS A 1 116 ? 15.026 8.545 -30.191 1.00 65.00 116 CYS A O 1
ATOM 894 N N . ARG A 1 117 ? 14.875 7.066 -28.516 1.00 61.84 117 ARG A N 1
ATOM 895 C CA . ARG A 1 117 ? 15.975 6.203 -28.990 1.00 61.84 117 ARG A CA 1
ATOM 896 C C . ARG A 1 117 ? 15.622 5.439 -30.274 1.00 61.84 117 ARG A C 1
ATOM 898 O O . ARG A 1 117 ? 16.510 5.181 -31.077 1.00 61.84 117 ARG A O 1
ATOM 905 N N . ALA A 1 118 ? 14.357 5.065 -30.457 1.00 65.56 118 ALA A N 1
ATOM 906 C CA . ALA A 1 118 ? 13.884 4.384 -31.662 1.00 65.56 118 ALA A CA 1
ATOM 907 C C . ALA A 1 118 ? 13.725 5.342 -32.856 1.00 65.56 118 ALA A C 1
ATOM 909 O O . ALA A 1 118 ? 14.022 4.962 -33.983 1.00 65.56 118 ALA A O 1
ATOM 910 N N . VAL A 1 119 ? 13.284 6.580 -32.606 1.00 62.66 119 VAL A N 1
ATOM 911 C CA . VAL A 1 119 ? 13.067 7.621 -33.629 1.00 62.66 119 VAL A CA 1
ATOM 912 C C . VAL A 1 119 ? 14.366 8.346 -33.988 1.00 62.66 119 VAL A C 1
ATOM 914 O O . VAL A 1 119 ? 14.565 8.718 -35.139 1.00 62.66 119 VAL A O 1
ATOM 917 N N . MET A 1 120 ? 15.280 8.503 -33.029 1.00 53.53 120 MET A N 1
ATOM 918 C CA . MET A 1 120 ? 16.651 8.952 -33.266 1.00 53.53 120 MET A CA 1
ATOM 919 C C . MET A 1 120 ? 17.614 7.798 -32.984 1.00 53.53 120 MET A C 1
ATOM 921 O O . MET A 1 120 ? 18.294 7.813 -31.950 1.00 53.53 120 MET A O 1
ATOM 925 N N . PRO A 1 121 ? 17.692 6.777 -33.865 1.00 55.34 121 PRO A N 1
ATOM 926 C CA . PRO A 1 121 ? 18.776 5.820 -33.776 1.00 55.34 121 PRO A CA 1
ATOM 927 C C . PRO A 1 121 ? 20.050 6.636 -33.928 1.00 55.34 121 PRO A C 1
ATOM 929 O O . PRO A 1 121 ? 20.233 7.331 -34.930 1.00 55.34 121 PRO A O 1
ATOM 932 N N . SER A 1 122 ? 20.896 6.626 -32.900 1.00 56.12 122 SER A N 1
ATOM 933 C CA . SER A 1 122 ? 22.182 7.303 -32.929 1.00 56.12 122 SER A CA 1
ATOM 934 C C . SER A 1 122 ? 22.873 6.883 -34.221 1.00 56.12 122 SER A C 1
ATOM 936 O O . SER A 1 122 ? 23.265 5.721 -34.360 1.00 56.12 122 SER A O 1
ATOM 938 N N . ARG A 1 123 ? 22.978 7.803 -35.189 1.00 50.34 123 ARG A N 1
ATOM 939 C CA . ARG A 1 123 ? 23.840 7.617 -36.351 1.00 50.34 123 ARG A CA 1
ATOM 940 C C . ARG A 1 123 ? 25.237 7.480 -35.771 1.00 50.34 123 ARG A C 1
ATOM 942 O O . ARG A 1 123 ? 25.883 8.475 -35.466 1.00 50.34 123 ARG A O 1
ATOM 949 N N . ARG A 1 124 ? 25.691 6.245 -35.544 1.00 51.75 124 ARG A N 1
ATOM 950 C CA . ARG A 1 124 ? 27.123 5.989 -35.447 1.00 51.75 124 ARG A CA 1
ATOM 951 C C . ARG A 1 124 ? 27.694 6.533 -36.755 1.00 51.75 124 ARG A C 1
ATOM 953 O O . ARG A 1 124 ? 27.232 6.069 -37.801 1.00 51.75 124 ARG A O 1
ATOM 960 N N . PRO A 1 125 ? 28.627 7.495 -36.744 1.00 46.62 125 PRO A N 1
ATOM 961 C CA . PRO A 1 125 ? 29.371 7.792 -37.952 1.00 46.62 125 PRO A CA 1
ATOM 962 C C . PRO A 1 125 ? 30.147 6.517 -38.304 1.00 46.62 125 PRO A C 1
ATOM 964 O O . PRO A 1 125 ? 31.123 6.153 -37.652 1.00 46.62 125 PRO A O 1
ATOM 967 N N . ARG A 1 126 ? 29.625 5.758 -39.271 1.00 49.16 126 ARG A N 1
ATOM 968 C CA . ARG A 1 126 ? 30.388 4.742 -39.989 1.00 49.16 126 ARG A CA 1
ATOM 969 C C . ARG A 1 126 ? 31.269 5.509 -40.968 1.00 49.16 126 ARG A C 1
ATOM 971 O O . ARG A 1 126 ? 30.733 6.214 -41.813 1.00 49.16 126 ARG A O 1
ATOM 978 N N . GLY A 1 127 ? 32.579 5.328 -40.847 1.00 44.91 127 GLY A N 1
ATOM 979 C CA . GLY A 1 127 ? 33.538 5.683 -41.889 1.00 44.91 127 GLY A CA 1
ATOM 980 C C . GLY A 1 127 ? 34.128 7.082 -41.758 1.00 44.91 127 GLY A C 1
ATOM 981 O O . GLY A 1 127 ? 33.719 8.001 -42.450 1.00 44.91 127 GLY A O 1
ATOM 982 N N . TYR A 1 128 ? 35.169 7.219 -40.942 1.00 46.00 128 TYR A N 1
ATOM 983 C CA . TYR A 1 128 ? 36.356 7.897 -41.453 1.00 46.00 128 TYR A CA 1
ATOM 984 C C . TYR A 1 128 ? 37.112 6.833 -42.255 1.00 46.00 128 TYR A C 1
ATOM 986 O O . TYR A 1 128 ? 37.769 5.955 -41.691 1.00 46.00 128 TYR A O 1
ATOM 994 N N . GLU A 1 129 ? 36.913 6.829 -43.573 1.00 45.66 129 GLU A N 1
ATOM 995 C CA . GLU A 1 129 ? 37.840 6.161 -44.480 1.00 45.66 129 GLU A CA 1
ATOM 996 C C . GLU A 1 129 ? 39.237 6.710 -44.194 1.00 45.66 129 GLU A C 1
ATOM 998 O O . GLU A 1 129 ? 39.452 7.921 -44.116 1.00 45.66 129 GLU A O 1
ATOM 1003 N N . ARG A 1 130 ? 40.182 5.798 -43.962 1.00 49.50 130 ARG A N 1
ATOM 1004 C CA . ARG A 1 130 ? 41.597 6.134 -43.907 1.00 49.50 130 ARG A CA 1
ATOM 1005 C C . ARG A 1 130 ? 41.959 6.667 -45.289 1.00 49.50 130 ARG A C 1
ATOM 1007 O O . ARG A 1 130 ? 42.050 5.887 -46.230 1.00 49.50 130 ARG A O 1
ATOM 1014 N N . LEU A 1 131 ? 42.164 7.975 -45.406 1.00 51.06 131 LEU A N 1
ATOM 1015 C CA . LEU A 1 131 ? 42.938 8.535 -46.506 1.00 51.06 131 LEU A CA 1
ATOM 1016 C C . LEU A 1 131 ? 44.382 8.078 -46.294 1.00 51.06 131 LEU A C 1
ATOM 1018 O O . LEU A 1 131 ? 45.168 8.707 -45.593 1.00 51.06 131 LEU A O 1
ATOM 1022 N N . GLN A 1 132 ? 44.670 6.896 -46.824 1.00 45.53 132 GLN A N 1
ATOM 1023 C CA . GLN A 1 132 ? 46.009 6.390 -47.031 1.00 45.53 132 GLN A CA 1
ATOM 1024 C C . GLN A 1 132 ? 46.545 7.157 -48.243 1.00 45.53 132 GLN A C 1
ATOM 1026 O O . GLN A 1 132 ? 46.253 6.823 -49.387 1.00 45.53 132 GLN A O 1
ATOM 1031 N N . THR A 1 133 ? 47.218 8.277 -47.987 1.00 45.28 133 THR A N 1
ATOM 1032 C CA . THR A 1 133 ? 47.972 9.014 -49.002 1.00 45.28 133 THR A CA 1
ATOM 1033 C C . THR A 1 133 ? 49.224 8.213 -49.339 1.00 45.28 133 THR A C 1
ATOM 1035 O O . THR A 1 133 ? 50.305 8.464 -48.814 1.00 45.28 133 THR A O 1
ATOM 1038 N N . ASP A 1 134 ? 49.063 7.233 -50.222 1.00 50.78 134 ASP A N 1
ATOM 1039 C CA . ASP A 1 134 ? 50.157 6.736 -51.045 1.00 50.78 134 ASP A CA 1
ATOM 1040 C C . ASP A 1 134 ? 50.389 7.759 -52.165 1.00 50.78 134 ASP A C 1
ATOM 1042 O O . ASP A 1 134 ? 49.690 7.770 -53.174 1.00 50.78 134 ASP A O 1
ATOM 1046 N N . TYR A 1 135 ? 51.359 8.650 -51.969 1.00 41.03 135 TYR A N 1
ATOM 1047 C CA . TYR A 1 135 ? 52.038 9.342 -53.065 1.00 41.03 135 TYR A CA 1
ATOM 1048 C C . TYR A 1 135 ? 53.545 9.261 -52.826 1.00 41.03 135 TYR A C 1
ATOM 1050 O O . TYR A 1 135 ? 54.167 10.136 -52.228 1.00 41.03 135 TYR A O 1
ATOM 1058 N N . LEU A 1 136 ? 54.108 8.148 -53.291 1.00 46.09 136 LEU A N 1
ATOM 1059 C CA . LEU A 1 136 ? 55.467 8.073 -53.805 1.00 46.09 136 LEU A CA 1
ATOM 1060 C C . LEU A 1 136 ? 55.366 8.277 -55.319 1.00 46.09 136 LEU A C 1
ATOM 1062 O O . LEU A 1 136 ? 54.881 7.383 -56.011 1.00 46.09 136 LEU A O 1
ATOM 1066 N N . HIS A 1 137 ? 55.784 9.445 -55.805 1.00 43.97 137 HIS A N 1
ATOM 1067 C CA . HIS A 1 137 ? 56.653 9.591 -56.976 1.00 43.97 137 HIS A CA 1
ATOM 1068 C C . HIS A 1 137 ? 57.110 11.039 -57.144 1.00 43.97 137 HIS A C 1
ATOM 1070 O O . HIS A 1 137 ? 56.251 11.944 -57.054 1.00 43.97 137 HIS A O 1
#

Radius of gyration: 23.96 Å; chains: 1; bounding box: 70×27×81 Å

Foldseek 3Di:
DVLVVLVVLLVVLLVLLVPDLVVSLVVCVPPPNLVVSLVSLVSNCVSCVPDLSSLLSNLSSCVSVVNNVVSVVSLVVSLVSCPPVPVSNVVSVVSNVVSNVVVVVVVVVVVVVVVCCVVCVPPPPDDPDPPPPPDDD